Protein AF-L7V2U3-F1 (afdb_monomer_lite)

Structure (mmCIF, N/CA/C/O backbone):
data_AF-L7V2U3-F1
#
_entry.id   AF-L7V2U3-F1
#
loop_
_atom_site.group_PDB
_atom_site.id
_atom_site.type_symbol
_atom_site.label_atom_id
_atom_site.label_alt_id
_atom_site.label_comp_id
_atom_site.label_asym_id
_atom_site.label_entity_id
_atom_site.label_seq_id
_atom_site.pdbx_PDB_ins_code
_atom_site.Cartn_x
_atom_site.Cartn_y
_atom_site.Cartn_z
_atom_site.occupancy
_atom_site.B_iso_or_equiv
_atom_site.auth_seq_id
_atom_site.auth_comp_id
_atom_site.auth_asym_id
_atom_site.auth_atom_id
_atom_site.pdbx_PDB_model_num
ATOM 1 N N . MET A 1 1 ? -5.761 -35.023 -19.362 1.00 49.50 1 MET A N 1
ATOM 2 C CA . MET A 1 1 ? -4.613 -34.337 -18.731 1.00 49.50 1 MET A CA 1
ATOM 3 C C . MET A 1 1 ? -4.414 -33.033 -19.483 1.00 49.50 1 MET A C 1
ATOM 5 O O . MET A 1 1 ? -3.780 -33.051 -20.525 1.00 49.50 1 MET A O 1
ATOM 9 N N . SER A 1 2 ? -5.072 -31.954 -19.050 1.00 47.56 2 SER A N 1
ATOM 10 C CA . SER A 1 2 ? -4.839 -30.627 -19.638 1.00 47.56 2 SER A CA 1
ATOM 11 C C . SER A 1 2 ? -3.500 -30.125 -19.112 1.00 47.56 2 SER A C 1
ATOM 13 O O . SER A 1 2 ? -3.210 -30.261 -17.919 1.00 47.56 2 SER A O 1
ATOM 15 N N . SER A 1 3 ? -2.655 -29.659 -20.024 1.00 54.81 3 SER A N 1
ATOM 16 C CA . SER A 1 3 ? -1.348 -29.122 -19.682 1.00 54.81 3 SER A CA 1
ATOM 17 C C . SER 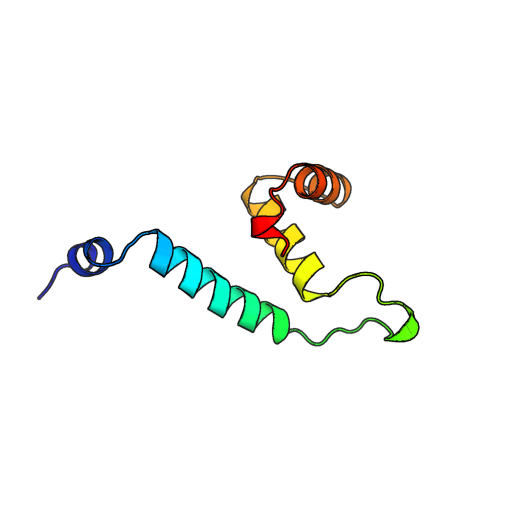A 1 3 ? -1.586 -27.802 -18.959 1.00 54.81 3 SER A C 1
ATOM 19 O O . SER A 1 3 ? -2.235 -26.915 -19.501 1.00 54.81 3 SER A O 1
ATOM 21 N N . VAL A 1 4 ? -1.071 -27.684 -17.736 1.00 57.03 4 VAL A N 1
ATOM 22 C CA . VAL A 1 4 ? -1.062 -26.473 -16.898 1.00 57.03 4 VAL A CA 1
ATOM 23 C C . VAL A 1 4 ? -0.985 -25.136 -17.685 1.00 57.03 4 VAL A C 1
ATOM 25 O O . VAL A 1 4 ? -1.731 -24.230 -17.322 1.00 57.03 4 VAL A O 1
ATOM 28 N N . PRO A 1 5 ? -0.198 -24.983 -18.775 1.00 59.47 5 PRO A N 1
ATOM 29 C CA . PRO A 1 5 ? -0.214 -23.775 -19.616 1.00 59.47 5 PRO A CA 1
ATOM 30 C C . PRO A 1 5 ? -1.562 -23.385 -20.265 1.00 59.47 5 PRO A C 1
ATOM 32 O O . PRO A 1 5 ? -1.861 -22.197 -20.308 1.00 59.47 5 PRO A O 1
ATOM 35 N N . GLU A 1 6 ? -2.424 -24.314 -20.697 1.00 58.38 6 GLU A N 1
ATOM 36 C CA . GLU A 1 6 ? -3.712 -23.966 -21.348 1.00 58.38 6 GLU A CA 1
ATOM 37 C C . GLU A 1 6 ? -4.697 -23.269 -20.395 1.00 58.38 6 GLU A C 1
ATOM 39 O O . GLU A 1 6 ? -5.511 -22.440 -20.805 1.00 58.38 6 GLU A O 1
ATOM 44 N N . VAL A 1 7 ? -4.629 -23.597 -19.101 1.00 61.09 7 VAL A N 1
ATOM 45 C CA . VAL A 1 7 ? -5.419 -22.922 -18.061 1.00 61.09 7 VAL A CA 1
ATOM 46 C C . VAL A 1 7 ? -4.955 -21.477 -17.880 1.00 61.09 7 VAL A C 1
ATOM 48 O O . VAL A 1 7 ? -5.786 -20.606 -17.626 1.00 61.09 7 VAL A O 1
ATOM 51 N N . PHE A 1 8 ? -3.654 -21.217 -18.040 1.00 58.28 8 PHE A N 1
ATOM 52 C CA . PHE A 1 8 ? -3.082 -19.878 -17.926 1.00 58.28 8 PHE A CA 1
ATOM 53 C C . PHE A 1 8 ? -3.400 -18.987 -19.135 1.00 58.28 8 PHE A C 1
ATOM 55 O O . PHE A 1 8 ? -3.583 -17.786 -18.942 1.00 58.28 8 PHE A O 1
ATOM 62 N N . ASP A 1 9 ? -3.534 -19.559 -20.336 1.00 64.62 9 ASP A N 1
ATOM 63 C CA . ASP A 1 9 ? -3.874 -18.818 -21.563 1.00 64.62 9 ASP A CA 1
ATOM 64 C C . ASP A 1 9 ? -5.349 -18.398 -21.634 1.00 64.62 9 ASP A C 1
ATOM 66 O O . ASP A 1 9 ? -5.679 -17.377 -22.235 1.00 64.62 9 ASP A O 1
ATOM 70 N N . ARG A 1 10 ? -6.255 -19.148 -20.988 1.00 63.03 10 ARG A N 1
ATOM 71 C CA . ARG A 1 10 ? -7.682 -18.781 -20.907 1.00 63.03 10 ARG A CA 1
ATOM 72 C C . ARG A 1 10 ? -7.933 -17.563 -20.012 1.00 63.03 10 ARG A C 1
ATOM 74 O O . ARG A 1 10 ? -9.008 -16.975 -20.084 1.00 63.03 10 ARG A O 1
ATOM 81 N N . TRP A 1 11 ? -6.973 -17.212 -19.161 1.00 56.81 11 TRP A N 1
ATOM 82 C CA . TRP A 1 11 ? -7.130 -16.176 -18.150 1.00 56.81 11 TRP A CA 1
ATOM 83 C C . TRP A 1 11 ? -6.460 -14.883 -18.599 1.00 56.81 11 TRP A C 1
ATOM 85 O O . TRP A 1 11 ? -5.239 -14.843 -18.805 1.00 56.81 11 TRP A O 1
ATOM 95 N N . SER A 1 12 ? -7.247 -13.814 -18.728 1.00 62.94 12 SER A N 1
ATOM 96 C CA . SER A 1 12 ? -6.713 -12.514 -19.122 1.00 62.94 12 SER A CA 1
ATOM 97 C C . SER A 1 12 ? -5.613 -12.090 -18.137 1.00 62.94 12 SER A C 1
ATOM 99 O O . SER A 1 12 ? -5.792 -12.219 -16.921 1.00 62.94 12 SER A O 1
ATOM 101 N N . PRO A 1 13 ? -4.463 -11.572 -18.611 1.00 61.00 13 PRO A N 1
ATOM 102 C CA . PRO A 1 13 ? -3.435 -11.011 -17.737 1.00 61.00 13 PRO A CA 1
ATOM 103 C C . PRO A 1 13 ? -3.992 -9.969 -16.752 1.00 61.00 13 PRO A C 1
ATOM 105 O O . PRO A 1 13 ? -3.514 -9.898 -15.624 1.00 61.00 13 PRO A O 1
ATOM 108 N N . GLY A 1 14 ? -5.034 -9.225 -17.152 1.00 62.59 14 GLY A N 1
ATOM 109 C CA . GLY A 1 14 ? -5.729 -8.259 -16.296 1.00 62.59 14 GLY A CA 1
ATOM 110 C C . GLY A 1 14 ? -6.478 -8.912 -15.133 1.00 62.59 14 GLY A C 1
ATOM 111 O O . GLY A 1 14 ? -6.283 -8.511 -13.994 1.00 62.59 14 GLY A O 1
ATOM 112 N N . GLU A 1 15 ? -7.231 -9.987 -15.387 1.00 66.25 15 GLU A N 1
ATOM 113 C CA . GLU A 1 15 ? -7.969 -10.720 -14.342 1.00 66.25 15 GLU A CA 1
ATOM 114 C C . GLU A 1 15 ? -7.020 -11.353 -13.318 1.00 66.25 15 GLU A C 1
ATOM 116 O O . GLU A 1 15 ? -7.288 -11.342 -12.118 1.00 66.25 15 GLU A O 1
ATOM 121 N N . ARG A 1 16 ? -5.867 -11.865 -13.771 1.00 65.00 16 ARG A N 1
ATOM 122 C CA . ARG A 1 16 ? -4.821 -12.365 -12.867 1.00 65.00 16 ARG A CA 1
ATOM 123 C C . ARG A 1 16 ? -4.238 -11.250 -12.011 1.00 65.00 16 ARG A C 1
ATOM 125 O O . ARG A 1 16 ? -4.066 -11.455 -10.815 1.00 65.00 16 ARG A O 1
ATOM 132 N N . SER A 1 17 ? -3.940 -10.095 -12.599 1.00 66.56 17 SER A N 1
ATOM 133 C CA . SER A 1 17 ? -3.429 -8.943 -11.853 1.00 66.56 17 SER A CA 1
ATOM 134 C C . SER A 1 17 ? -4.443 -8.399 -10.848 1.00 66.56 17 SER A C 1
ATOM 136 O O . SER A 1 17 ? -4.052 -8.077 -9.731 1.00 66.56 17 SER A O 1
ATOM 138 N N . GLU A 1 18 ? -5.728 -8.348 -11.195 1.00 72.00 18 GLU A N 1
ATOM 139 C CA . GLU A 1 18 ? -6.798 -7.916 -10.288 1.00 72.00 18 GLU A CA 1
ATOM 140 C C . GLU A 1 18 ? -6.999 -8.900 -9.133 1.00 72.00 18 GLU A C 1
ATOM 142 O O . GLU A 1 18 ? -7.078 -8.486 -7.977 1.00 72.00 18 GLU A O 1
ATOM 147 N N . LEU A 1 19 ? -7.007 -10.208 -9.411 1.00 70.00 19 LEU A N 1
ATOM 148 C CA . LEU A 1 19 ? -7.129 -11.237 -8.376 1.00 70.00 19 LEU A CA 1
ATOM 149 C C . LEU A 1 19 ? -5.910 -11.264 -7.456 1.00 70.00 19 LEU A C 1
ATOM 151 O O . LEU A 1 19 ? -6.072 -11.233 -6.238 1.00 70.00 19 LEU A O 1
ATOM 155 N N . ILE A 1 20 ? -4.699 -11.248 -8.024 1.00 73.94 20 ILE A N 1
ATOM 156 C CA . ILE A 1 20 ? -3.455 -11.148 -7.251 1.00 73.94 20 ILE A CA 1
ATOM 157 C C . ILE A 1 20 ? -3.456 -9.855 -6.434 1.00 73.94 20 ILE A C 1
ATOM 159 O O . ILE A 1 20 ? -3.077 -9.894 -5.270 1.00 73.94 20 ILE A O 1
ATOM 163 N N . GLY A 1 21 ? -3.922 -8.739 -7.001 1.00 70.69 21 GLY A N 1
ATOM 164 C CA . GLY A 1 21 ? -4.092 -7.470 -6.302 1.00 70.69 21 GLY A CA 1
ATOM 165 C C . GLY A 1 21 ? -5.039 -7.601 -5.113 1.00 70.69 21 GLY A C 1
ATOM 166 O O . GLY A 1 21 ? -4.647 -7.303 -3.993 1.00 70.69 21 GLY A O 1
ATOM 167 N N . SER A 1 22 ? -6.252 -8.110 -5.319 1.00 74.31 22 SER A N 1
ATOM 168 C CA . SER A 1 22 ? -7.263 -8.252 -4.263 1.00 74.31 22 SER A CA 1
ATOM 169 C C . SER A 1 22 ? -6.821 -9.168 -3.113 1.00 74.31 22 SER A C 1
ATOM 171 O O . SER A 1 22 ? -6.951 -8.787 -1.950 1.00 74.31 22 SER A O 1
ATOM 173 N N . GLU A 1 23 ? -6.214 -10.320 -3.416 1.00 78.25 23 GLU A N 1
ATOM 174 C CA . GLU A 1 23 ? -5.639 -11.236 -2.424 1.00 78.25 23 GLU A CA 1
ATOM 175 C C . GLU A 1 23 ? -4.453 -10.598 -1.697 1.00 78.25 23 GLU A C 1
ATOM 177 O O . GLU A 1 23 ? -4.367 -10.638 -0.470 1.00 78.25 23 GLU A O 1
ATOM 182 N N . PHE A 1 24 ? -3.554 -9.945 -2.435 1.00 75.19 24 PHE A N 1
ATOM 183 C CA . PHE A 1 24 ? -2.402 -9.259 -1.863 1.00 75.19 24 PHE A CA 1
ATOM 184 C C . PHE A 1 24 ? -2.830 -8.127 -0.922 1.00 75.19 24 PHE A C 1
ATOM 186 O O . PHE A 1 24 ? -2.346 -8.048 0.207 1.00 75.19 24 PHE A O 1
ATOM 193 N N . LEU A 1 25 ? -3.786 -7.294 -1.335 1.00 76.12 25 LEU A N 1
ATOM 194 C CA . LEU A 1 25 ? -4.347 -6.241 -0.494 1.00 76.12 25 LEU A CA 1
ATOM 195 C C . LEU A 1 25 ? -5.089 -6.816 0.717 1.00 76.12 25 LEU A C 1
ATOM 197 O O . LEU A 1 25 ? -4.972 -6.263 1.811 1.00 76.12 25 LEU A O 1
ATOM 201 N N . GLY A 1 26 ? -5.783 -7.945 0.556 1.00 76.44 26 GLY A N 1
ATOM 202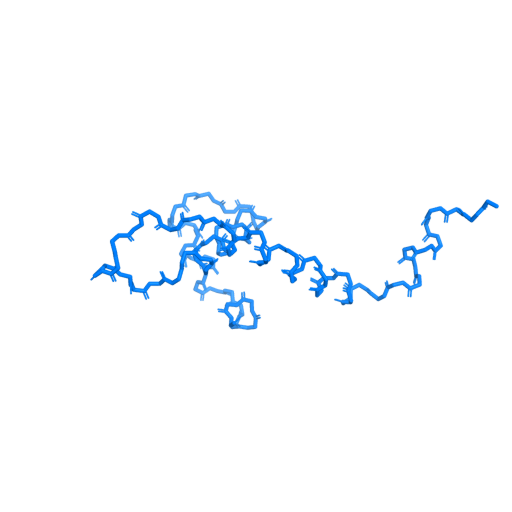 C CA . GLY A 1 26 ? -6.402 -8.685 1.655 1.00 76.44 26 GLY A CA 1
ATOM 203 C C . GLY A 1 26 ? -5.378 -9.165 2.688 1.00 76.44 26 GLY A C 1
ATOM 204 O O . GLY A 1 26 ? -5.561 -8.960 3.891 1.00 76.44 26 GLY A O 1
ATOM 205 N N . VAL A 1 27 ? -4.249 -9.716 2.235 1.00 78.25 27 VAL A N 1
ATOM 206 C CA . VAL A 1 27 ? -3.136 -10.123 3.106 1.00 78.25 27 VAL A CA 1
ATOM 207 C C . VAL A 1 27 ? -2.517 -8.910 3.803 1.00 78.25 27 VAL A C 1
ATOM 209 O O . VAL A 1 27 ? -2.294 -8.958 5.012 1.00 78.25 27 VAL A O 1
ATOM 212 N N .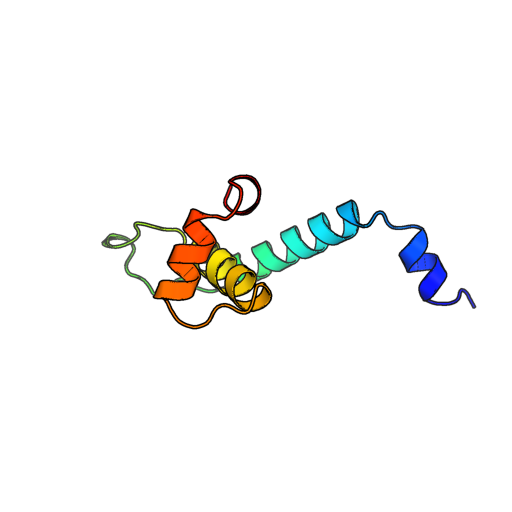 LEU A 1 28 ? -2.293 -7.799 3.096 1.00 75.25 28 LEU A N 1
ATOM 213 C CA . LEU A 1 28 ? -1.775 -6.568 3.705 1.00 75.25 28 LEU A CA 1
ATOM 214 C C . LEU A 1 28 ? -2.735 -5.980 4.748 1.00 75.25 28 LEU A C 1
ATOM 216 O O . LEU A 1 28 ? -2.285 -5.472 5.774 1.00 75.25 28 LEU A O 1
ATOM 220 N N . ALA A 1 29 ? -4.045 -6.066 4.513 1.00 75.56 29 ALA A N 1
ATOM 221 C CA . ALA A 1 29 ? -5.067 -5.621 5.457 1.00 75.56 29 ALA A CA 1
ATOM 222 C C . ALA A 1 29 ? -5.145 -6.505 6.714 1.00 75.56 29 ALA A C 1
ATOM 224 O O . ALA A 1 29 ? -5.554 -6.026 7.771 1.00 75.56 29 ALA A O 1
ATOM 225 N N . SER A 1 30 ? -4.724 -7.772 6.623 1.00 78.31 30 SER A N 1
ATOM 226 C CA . SER A 1 30 ? -4.672 -8.690 7.769 1.00 78.31 30 SER A CA 1
ATOM 227 C C . SER A 1 30 ? -3.552 -8.366 8.766 1.00 78.31 30 SER A C 1
ATOM 229 O O . SER A 1 30 ? -3.602 -8.826 9.907 1.00 78.31 30 SER A O 1
ATOM 231 N N . VAL A 1 31 ? -2.553 -7.568 8.363 1.00 77.81 31 VAL A N 1
ATOM 232 C CA . VAL A 1 31 ? -1.424 -7.186 9.218 1.00 77.81 31 VAL A CA 1
ATOM 233 C C . VAL A 1 31 ? -1.921 -6.222 10.302 1.00 77.81 31 VAL A C 1
ATOM 235 O O . VAL A 1 31 ? -2.336 -5.104 9.976 1.00 77.81 31 VAL A O 1
ATOM 238 N N . PRO A 1 32 ? -1.867 -6.604 11.595 1.00 72.38 32 PRO A N 1
ATOM 239 C CA . PRO A 1 32 ? -2.277 -5.723 12.679 1.00 72.38 32 PRO A CA 1
ATOM 240 C C . PRO A 1 32 ? -1.407 -4.470 12.670 1.00 72.38 32 PRO A C 1
ATOM 242 O O . PRO A 1 32 ? -0.183 -4.579 12.689 1.00 72.38 32 PRO A O 1
ATOM 245 N N . ASP A 1 33 ? -2.022 -3.287 12.632 1.00 75.12 33 ASP A N 1
ATOM 246 C CA . ASP A 1 33 ? -1.289 -2.022 12.626 1.00 75.12 33 ASP A CA 1
ATOM 247 C C . ASP A 1 33 ? -0.817 -1.682 14.050 1.00 75.12 33 ASP A C 1
ATOM 249 O O . ASP A 1 33 ? -1.650 -1.317 14.882 1.00 75.12 33 ASP A O 1
ATOM 253 N N . PRO A 1 34 ? 0.492 -1.782 14.365 1.00 76.19 34 PRO A N 1
ATOM 254 C CA . PRO A 1 34 ? 0.998 -1.510 15.708 1.00 76.19 34 PRO A CA 1
ATOM 255 C C . PRO A 1 34 ? 1.088 -0.005 16.000 1.00 76.19 34 PRO A C 1
ATOM 257 O O . PRO A 1 34 ? 1.496 0.390 17.093 1.00 76.19 34 PRO A O 1
ATOM 260 N N . ARG A 1 35 ? 0.786 0.853 15.014 1.00 71.31 35 ARG A N 1
ATOM 261 C CA . ARG A 1 35 ? 0.924 2.304 15.135 1.00 71.31 35 ARG A CA 1
ATOM 262 C C . ARG A 1 35 ? -0.236 2.879 15.939 1.00 71.31 35 ARG A C 1
ATOM 264 O O . ARG A 1 35 ? -1.394 2.511 15.746 1.00 71.31 35 ARG A O 1
ATOM 271 N N . ASP A 1 36 ? 0.086 3.841 16.799 1.00 74.12 36 ASP A N 1
ATOM 272 C CA . ASP A 1 36 ? -0.907 4.560 17.593 1.00 74.12 36 ASP A CA 1
ATOM 273 C C . ASP A 1 36 ? -1.960 5.221 16.672 1.00 74.12 36 ASP A C 1
ATOM 275 O O . ASP A 1 36 ? -1.584 5.925 15.720 1.00 74.12 36 ASP A O 1
ATOM 279 N N . PRO A 1 37 ? -3.272 5.037 16.930 1.00 66.69 37 PRO A N 1
ATOM 280 C CA . PRO A 1 37 ? -4.342 5.653 16.146 1.00 66.69 37 PRO A CA 1
ATOM 281 C C . PRO A 1 37 ? -4.204 7.173 15.994 1.00 66.69 37 PRO A C 1
ATOM 283 O O . PRO A 1 37 ? -4.609 7.725 14.972 1.00 66.69 37 PRO A O 1
ATOM 286 N N . ARG A 1 38 ? -3.596 7.857 16.973 1.00 63.34 38 ARG A N 1
ATOM 287 C CA . ARG A 1 38 ? -3.407 9.316 16.978 1.00 63.34 38 ARG A CA 1
ATOM 288 C C . ARG A 1 38 ? -2.299 9.805 16.035 1.00 63.34 38 ARG A C 1
ATOM 290 O O . ARG A 1 38 ? -2.189 11.008 15.822 1.00 63.34 38 ARG A O 1
ATOM 297 N N . GLY A 1 39 ? -1.499 8.905 15.455 1.00 63.78 39 GLY A N 1
ATOM 298 C CA . GLY A 1 39 ? -0.372 9.228 14.566 1.00 63.78 39 GLY A CA 1
ATOM 299 C C . GLY A 1 39 ? -0.558 8.848 13.089 1.00 63.78 39 GLY A C 1
ATOM 300 O O . GLY A 1 39 ? 0.391 8.948 12.308 1.00 63.78 39 GLY A O 1
ATOM 301 N N . ARG A 1 40 ? -1.744 8.381 12.674 1.00 69.50 40 ARG A N 1
ATOM 302 C CA . ARG A 1 40 ? -1.967 7.809 11.332 1.00 69.50 40 ARG A CA 1
ATOM 303 C C . ARG A 1 40 ? -2.204 8.889 10.268 1.00 69.50 40 ARG A C 1
ATOM 305 O O . ARG A 1 40 ? -3.332 9.304 10.046 1.00 69.50 40 ARG A O 1
ATOM 312 N N . ARG A 1 41 ? -1.140 9.300 9.565 1.00 75.44 41 ARG A N 1
ATOM 313 C CA . ARG A 1 41 ? -1.247 10.104 8.322 1.00 75.44 41 ARG A CA 1
ATOM 314 C C . ARG A 1 41 ? -1.530 9.254 7.078 1.00 75.44 41 ARG A C 1
ATOM 316 O O . ARG A 1 41 ? -2.188 9.727 6.165 1.00 75.44 41 ARG A O 1
ATOM 323 N N . TYR A 1 42 ? -1.057 8.004 7.068 1.00 72.00 42 TYR A N 1
ATOM 324 C CA . TYR A 1 42 ? -1.186 7.076 5.940 1.00 72.00 42 TYR A CA 1
ATOM 325 C C . TYR A 1 42 ? -1.590 5.675 6.417 1.00 72.00 42 TYR A C 1
ATOM 327 O O . TYR A 1 42 ? -1.092 5.183 7.442 1.00 72.00 42 TYR A O 1
ATOM 335 N N . SER A 1 43 ? -2.484 5.025 5.666 1.00 74.62 43 SER A N 1
ATOM 336 C CA . SER A 1 43 ? -2.874 3.622 5.865 1.00 74.62 43 SER A CA 1
ATOM 337 C C . SER A 1 43 ? -1.640 2.710 5.875 1.00 74.62 43 SER A C 1
ATOM 339 O O . SER A 1 43 ? -0.719 2.911 5.086 1.00 74.62 43 SER A O 1
ATOM 341 N N . LEU A 1 44 ? -1.596 1.721 6.780 1.00 78.19 44 LEU A N 1
ATOM 342 C CA . LEU A 1 44 ? -0.481 0.764 6.824 1.00 78.19 44 LEU A CA 1
ATOM 343 C C . LEU A 1 44 ? -0.431 -0.036 5.524 1.00 78.19 44 LEU A C 1
ATOM 345 O O . LEU A 1 44 ? 0.638 -0.228 4.960 1.00 78.19 44 LEU A O 1
ATOM 349 N N . MET A 1 45 ? -1.602 -0.428 5.029 1.00 78.19 45 MET A N 1
ATOM 350 C CA . MET A 1 45 ? -1.747 -1.144 3.771 1.00 78.19 45 MET A CA 1
ATOM 351 C C . MET A 1 45 ? -1.226 -0.313 2.586 1.00 78.19 45 MET A C 1
ATOM 353 O O . MET A 1 45 ? -0.482 -0.854 1.776 1.00 78.19 45 MET A O 1
ATOM 357 N N . ALA A 1 46 ? -1.467 1.003 2.548 1.00 76.50 46 ALA A N 1
ATOM 358 C CA . ALA A 1 46 ? -0.902 1.874 1.508 1.00 76.50 46 ALA A CA 1
ATOM 359 C C . ALA A 1 46 ? 0.636 1.952 1.578 1.00 76.50 46 ALA A C 1
ATOM 361 O O . ALA A 1 46 ? 1.321 1.880 0.560 1.00 76.50 46 ALA A O 1
ATOM 362 N N . LEU A 1 47 ? 1.205 2.035 2.788 1.00 79.94 47 LEU A N 1
ATOM 363 C CA . LEU A 1 47 ? 2.662 2.025 2.968 1.00 79.94 47 LEU A CA 1
ATOM 364 C C . LEU A 1 47 ? 3.290 0.688 2.555 1.00 79.94 47 LEU A C 1
ATOM 366 O O . LEU A 1 47 ? 4.370 0.675 1.966 1.00 79.94 47 LEU A O 1
ATOM 370 N N . LEU A 1 48 ? 2.622 -0.427 2.853 1.00 80.94 48 LEU A N 1
ATOM 371 C CA . LEU A 1 48 ? 3.076 -1.759 2.463 1.00 80.94 48 LEU A CA 1
ATOM 372 C C . LEU A 1 48 ? 2.963 -1.975 0.949 1.00 80.94 48 LEU A C 1
ATOM 374 O O . LEU A 1 48 ? 3.888 -2.527 0.357 1.00 80.94 48 LEU A O 1
ATOM 378 N N . ALA A 1 49 ? 1.894 -1.488 0.314 1.00 81.81 49 ALA A N 1
ATOM 379 C CA . ALA A 1 49 ? 1.738 -1.528 -1.137 1.00 81.81 49 ALA A CA 1
ATOM 380 C C . ALA A 1 49 ? 2.883 -0.778 -1.836 1.00 81.81 49 ALA A C 1
ATOM 382 O O . ALA A 1 49 ? 3.567 -1.357 -2.679 1.00 81.81 49 ALA A O 1
ATOM 383 N N . ILE A 1 50 ? 3.178 0.457 -1.406 1.00 81.88 50 ILE A N 1
ATOM 384 C CA . ILE A 1 50 ? 4.312 1.243 -1.920 1.00 81.88 50 ILE A CA 1
ATOM 385 C C . ILE A 1 50 ? 5.632 0.495 -1.725 1.00 81.88 50 ILE A C 1
ATOM 387 O O . ILE A 1 50 ? 6.434 0.414 -2.652 1.00 81.88 50 ILE A O 1
ATOM 391 N N . ALA A 1 51 ? 5.873 -0.066 -0.537 1.00 82.94 51 ALA A N 1
ATOM 392 C CA . ALA A 1 51 ? 7.112 -0.783 -0.258 1.00 82.94 51 ALA A CA 1
ATOM 393 C C . ALA A 1 51 ? 7.286 -2.006 -1.172 1.00 82.94 51 ALA A C 1
ATOM 395 O O . ALA A 1 51 ? 8.377 -2.219 -1.703 1.00 82.94 51 ALA A O 1
ATOM 396 N N . VAL A 1 52 ? 6.228 -2.790 -1.393 1.00 83.25 52 VAL A N 1
ATOM 397 C CA . VAL A 1 52 ? 6.284 -3.979 -2.255 1.00 83.25 52 VAL A CA 1
ATOM 398 C C . VAL A 1 52 ? 6.465 -3.601 -3.719 1.00 83.25 52 VAL A C 1
ATOM 400 O O . VAL A 1 52 ? 7.339 -4.158 -4.381 1.00 83.25 52 VAL A O 1
ATOM 403 N N . LEU A 1 53 ? 5.712 -2.621 -4.211 1.00 82.44 53 LEU A N 1
ATOM 404 C CA . LEU A 1 53 ? 5.795 -2.188 -5.603 1.00 82.44 53 LEU A CA 1
ATOM 405 C C . LEU A 1 53 ? 7.132 -1.511 -5.914 1.00 82.44 53 LEU A C 1
ATOM 407 O O . LEU A 1 53 ? 7.765 -1.827 -6.919 1.00 82.44 53 LEU A O 1
ATOM 411 N N . ALA A 1 54 ? 7.630 -0.664 -5.015 1.00 83.88 54 ALA A N 1
ATOM 412 C CA . ALA A 1 54 ? 8.942 -0.055 -5.173 1.00 83.88 54 ALA A CA 1
ATOM 413 C C . ALA A 1 54 ? 10.073 -1.095 -5.077 1.00 83.88 54 ALA A C 1
ATOM 415 O O . ALA A 1 54 ? 11.061 -0.994 -5.803 1.00 83.88 54 ALA A O 1
ATOM 416 N N . THR A 1 55 ? 9.923 -2.129 -4.240 1.00 84.50 55 THR A N 1
ATOM 417 C CA . THR A 1 55 ? 10.872 -3.256 -4.191 1.00 84.50 55 THR A CA 1
ATOM 418 C C . THR A 1 55 ? 10.841 -4.067 -5.488 1.00 84.50 55 THR A C 1
ATOM 420 O O . THR A 1 55 ? 11.899 -4.418 -6.007 1.00 84.50 55 THR A O 1
ATOM 423 N N . ALA A 1 56 ? 9.657 -4.316 -6.056 1.00 81.56 56 ALA A N 1
ATOM 424 C CA . ALA A 1 56 ? 9.507 -4.965 -7.360 1.00 81.56 56 ALA A CA 1
ATOM 425 C C . ALA A 1 56 ? 10.121 -4.125 -8.496 1.00 81.56 56 ALA A C 1
ATOM 427 O O . ALA A 1 56 ? 10.721 -4.677 -9.415 1.00 81.56 56 ALA A O 1
ATOM 428 N N . ALA A 1 57 ? 10.057 -2.795 -8.387 1.00 81.75 57 ALA A N 1
ATOM 429 C CA . ALA A 1 57 ? 10.743 -1.857 -9.274 1.00 81.75 57 ALA A CA 1
ATOM 430 C C . ALA A 1 57 ? 12.268 -1.764 -9.029 1.00 81.75 57 ALA A C 1
ATOM 432 O O . ALA A 1 57 ? 12.954 -1.000 -9.704 1.00 81.75 57 ALA A O 1
ATOM 433 N N . GLY A 1 58 ? 12.817 -2.528 -8.077 1.00 83.44 58 GLY A N 1
ATOM 434 C CA . GLY A 1 58 ? 14.251 -2.584 -7.780 1.00 83.44 58 GLY A CA 1
ATOM 435 C C . GLY A 1 58 ? 14.765 -1.467 -6.867 1.00 83.44 58 GLY A C 1
ATOM 436 O O . GLY A 1 58 ? 15.976 -1.351 -6.660 1.00 83.44 58 GLY A O 1
ATOM 437 N N . MET A 1 59 ? 13.876 -0.656 -6.291 1.00 86.44 59 MET A N 1
ATOM 438 C CA . MET A 1 59 ? 14.261 0.422 -5.385 1.00 86.44 59 MET A CA 1
ATOM 439 C C . MET A 1 59 ? 14.670 -0.123 -4.017 1.00 86.44 59 MET A C 1
ATOM 441 O O . MET A 1 59 ? 14.157 -1.133 -3.534 1.00 86.44 59 MET A O 1
ATOM 445 N N . ARG A 1 60 ? 15.607 0.570 -3.364 1.00 82.12 60 ARG A N 1
ATOM 446 C CA . ARG A 1 60 ? 16.113 0.213 -2.034 1.00 82.12 60 ARG A CA 1
ATOM 447 C C . ARG A 1 60 ? 16.076 1.418 -1.102 1.00 82.12 60 ARG A C 1
ATOM 449 O O . ARG A 1 60 ? 16.529 2.502 -1.460 1.00 82.12 60 ARG A O 1
ATOM 456 N N . GLY A 1 61 ? 15.592 1.191 0.116 1.00 80.88 61 GLY A N 1
ATOM 457 C CA . GLY A 1 61 ? 15.520 2.20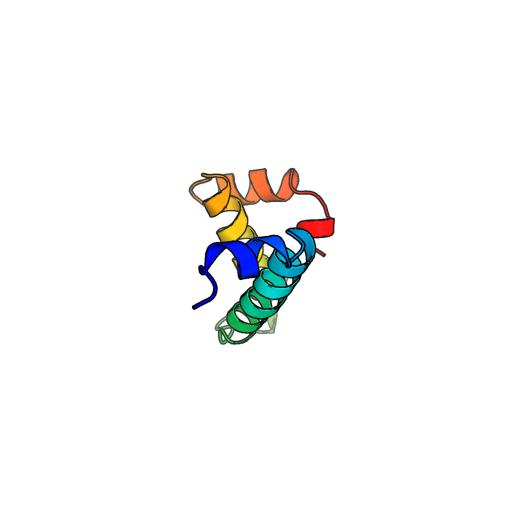3 1.169 1.00 80.88 61 GLY A CA 1
ATOM 458 C C . GLY A 1 61 ? 14.366 3.197 1.006 1.00 80.88 61 GLY A C 1
ATOM 459 O O . GLY A 1 61 ? 13.753 3.322 -0.052 1.00 80.88 61 GLY A O 1
ATOM 460 N N . TYR A 1 62 ? 14.086 3.939 2.080 1.00 77.38 62 TYR A N 1
ATOM 461 C CA . TYR A 1 62 ? 12.916 4.820 2.176 1.00 77.38 62 TYR A CA 1
ATOM 462 C C . TYR A 1 62 ? 12.899 5.952 1.144 1.00 77.38 62 TYR A C 1
ATOM 464 O O . TYR A 1 62 ? 11.843 6.270 0.607 1.00 77.38 62 TYR A O 1
ATOM 472 N N . ALA A 1 63 ? 14.062 6.531 0.831 1.00 81.88 63 ALA A N 1
ATOM 473 C CA . ALA A 1 63 ? 14.164 7.562 -0.199 1.00 81.88 63 ALA A CA 1
ATOM 474 C C . ALA A 1 63 ? 13.815 7.005 -1.587 1.00 81.88 63 ALA A C 1
ATOM 476 O O . ALA A 1 63 ? 13.099 7.650 -2.343 1.00 81.88 63 ALA A O 1
ATOM 477 N N . GLY A 1 64 ? 14.256 5.781 -1.896 1.00 80.88 64 GLY A N 1
ATOM 478 C CA . GLY A 1 64 ? 13.921 5.118 -3.154 1.00 80.88 64 GLY A CA 1
ATOM 479 C C . GLY A 1 64 ? 12.427 4.831 -3.279 1.00 80.88 64 GLY A C 1
ATOM 480 O O . GLY A 1 64 ? 11.846 5.047 -4.338 1.00 80.88 64 GLY A O 1
ATOM 481 N N . PHE A 1 65 ? 11.794 4.414 -2.183 1.00 82.94 65 PHE A N 1
ATOM 482 C CA . PHE A 1 65 ? 10.352 4.184 -2.138 1.00 82.94 65 PHE A CA 1
ATOM 483 C C . PHE A 1 65 ? 9.549 5.476 -2.306 1.00 82.94 65 PHE A C 1
ATOM 485 O O . PHE A 1 65 ? 8.593 5.487 -3.070 1.00 82.94 65 PHE A O 1
ATOM 492 N N . ALA A 1 66 ? 9.953 6.569 -1.652 1.00 82.19 66 ALA A N 1
ATOM 493 C CA . ALA A 1 66 ? 9.291 7.867 -1.792 1.00 82.19 66 ALA A CA 1
ATOM 494 C C . ALA A 1 66 ? 9.433 8.439 -3.211 1.00 82.19 66 ALA A C 1
ATOM 496 O O . ALA A 1 66 ? 8.462 8.939 -3.770 1.00 82.19 66 ALA A O 1
ATOM 497 N N . THR A 1 67 ? 10.620 8.319 -3.812 1.00 84.19 67 THR A N 1
ATOM 498 C CA . THR A 1 67 ? 10.860 8.736 -5.200 1.00 84.19 67 THR A CA 1
ATOM 499 C C . THR A 1 67 ? 10.024 7.924 -6.181 1.00 84.19 67 THR A C 1
ATOM 501 O O . THR A 1 67 ? 9.445 8.501 -7.092 1.00 84.19 67 THR A O 1
ATOM 504 N N . TRP A 1 68 ? 9.929 6.605 -5.985 1.00 83.81 68 TRP A N 1
ATOM 505 C CA . TRP A 1 68 ? 9.075 5.753 -6.811 1.00 83.81 68 TRP A CA 1
ATOM 506 C C . TRP A 1 68 ? 7.592 6.072 -6.616 1.00 83.81 68 TRP A C 1
ATOM 508 O O . TRP A 1 68 ? 6.865 6.188 -7.591 1.00 83.81 68 TRP A O 1
ATOM 518 N N . ALA A 1 69 ? 7.145 6.287 -5.379 1.00 83.38 69 ALA A N 1
ATOM 519 C CA . ALA A 1 69 ? 5.759 6.653 -5.103 1.00 83.38 69 ALA A CA 1
ATOM 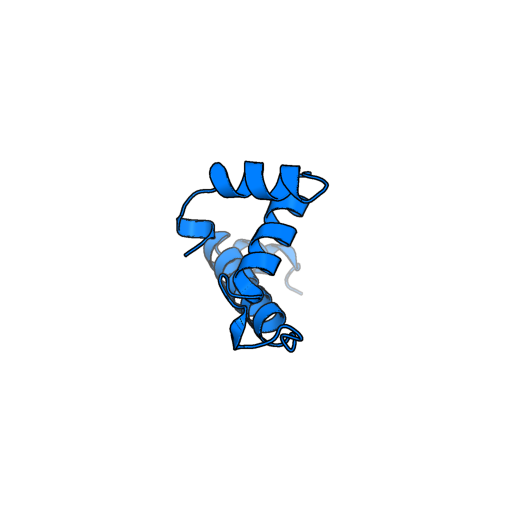520 C C . ALA A 1 69 ? 5.380 7.995 -5.747 1.00 83.38 69 ALA A C 1
ATOM 522 O O . ALA A 1 69 ? 4.261 8.150 -6.212 1.00 83.38 69 ALA A O 1
ATOM 523 N N . ALA A 1 70 ? 6.314 8.948 -5.819 1.00 82.44 70 ALA A N 1
ATOM 524 C CA . ALA A 1 70 ? 6.095 10.236 -6.475 1.00 82.44 70 ALA A CA 1
ATOM 525 C C . ALA A 1 70 ? 5.997 10.143 -8.010 1.00 82.44 70 ALA A C 1
ATOM 527 O O . ALA A 1 70 ? 5.519 11.083 -8.641 1.00 82.44 70 ALA A O 1
ATOM 528 N N . THR A 1 71 ? 6.470 9.051 -8.613 1.00 79.81 71 THR A N 1
ATOM 529 C CA . THR A 1 71 ? 6.391 8.806 -10.061 1.00 79.81 71 THR A CA 1
ATOM 530 C C . THR A 1 71 ? 5.421 7.685 -10.434 1.00 79.81 71 THR A C 1
ATOM 532 O O . THR A 1 71 ? 5.200 7.453 -11.624 1.00 79.81 71 THR A O 1
ATOM 535 N N . ALA A 1 72 ? 4.843 6.993 -9.451 1.00 76.94 72 ALA A N 1
ATOM 536 C CA . ALA A 1 72 ? 3.863 5.941 -9.667 1.00 76.94 72 ALA A CA 1
ATOM 537 C C . ALA A 1 72 ? 2.507 6.542 -10.096 1.00 76.94 72 ALA A C 1
ATOM 539 O O . ALA A 1 72 ? 2.114 7.584 -9.571 1.00 76.94 72 ALA A O 1
ATOM 540 N N . PRO A 1 73 ? 1.787 5.907 -11.040 1.00 64.88 73 PRO A N 1
ATOM 541 C CA . PRO A 1 73 ? 0.455 6.349 -11.439 1.00 64.88 73 PRO A CA 1
ATOM 542 C C . PRO A 1 73 ? -0.554 6.204 -10.291 1.00 64.88 73 PRO A C 1
ATOM 544 O O . PRO A 1 73 ? -0.490 5.233 -9.535 1.00 64.88 73 PRO A O 1
ATOM 547 N N . ASP A 1 74 ? -1.507 7.139 -10.197 1.00 68.25 74 ASP A N 1
ATOM 548 C CA . ASP A 1 74 ? -2.523 7.175 -9.130 1.00 68.25 74 ASP A CA 1
ATOM 549 C C . ASP A 1 74 ? -3.349 5.883 -9.061 1.00 68.25 74 ASP A C 1
ATOM 551 O O . ASP A 1 74 ? -3.697 5.440 -7.972 1.00 68.25 74 ASP A O 1
ATOM 555 N N . ASP A 1 75 ? -3.567 5.215 -10.195 1.00 61.78 75 ASP A N 1
ATOM 556 C CA . ASP A 1 75 ? -4.280 3.932 -10.296 1.00 61.78 75 ASP A CA 1
ATOM 557 C C . ASP A 1 75 ? -3.652 2.815 -9.441 1.00 61.78 75 ASP A C 1
ATOM 559 O O . ASP A 1 75 ? -4.306 1.838 -9.088 1.00 61.78 75 ASP A O 1
ATOM 563 N N . VAL A 1 76 ? -2.362 2.943 -9.123 1.00 60.50 76 VAL A N 1
ATOM 564 C CA . VAL A 1 76 ? -1.593 1.990 -8.314 1.00 60.50 76 VAL A CA 1
ATOM 565 C C . VAL A 1 76 ? -1.641 2.350 -6.819 1.00 60.50 76 VAL A C 1
ATOM 567 O O . VAL A 1 76 ? -1.325 1.516 -5.968 1.00 60.50 76 VAL A O 1
ATOM 570 N N . LEU A 1 77 ? -2.015 3.591 -6.493 1.00 58.88 77 LEU A N 1
ATOM 571 C CA . LEU A 1 77 ? -2.030 4.156 -5.140 1.00 58.88 77 LEU A CA 1
ATOM 572 C C . LEU A 1 77 ? -3.448 4.449 -4.605 1.00 58.88 77 LEU A C 1
ATOM 574 O O . LEU A 1 77 ? -3.564 4.815 -3.431 1.00 58.88 77 LEU A O 1
ATOM 578 N N . ALA A 1 78 ? -4.480 4.309 -5.444 1.00 55.22 78 ALA A N 1
ATOM 579 C CA . ALA A 1 78 ? -5.895 4.551 -5.145 1.00 55.22 78 ALA A CA 1
ATOM 580 C C . ALA A 1 78 ? -6.589 3.391 -4.411 1.00 55.22 78 ALA A C 1
ATOM 582 O O . ALA A 1 78 ? -6.229 2.214 -4.638 1.00 55.22 78 ALA A O 1
#

Organism: Mycobacterium liflandii (strain 128FXT) (NCBI:txid459424)

Foldseek 3Di:
DDDPVVVVVVDDPVNVVVVCVVVLLVVQVPDDDPDDPVPPPDDSSLVVLLVVVLVVVVFDDDVSSVVVVVVDDVVSRD

Radius of gyration: 16.1 Å; chains: 1; bounding box: 24×45×39 Å

InterPro domains:
  IPR032806 H repeat-associated protein, N-terminal [PF13808] (27-76)

Sequence (78 aa):
MSSVPEVFDRWSPGERSELIGSEFLGVLASVPDPRDPRGRRYSLMALLAIAVLATAAGMRGYAGFATWAATAPDDVLA

pLDDT: mean 72.53, std 9.52, range [47.56, 86.44]

Secondary structure (DSSP, 8-state):
---HHHHHHTS-HHHHHHHHHHHHHHHHHHS---S-GGG-SS-HHHHHHHHHHHHHTT--HHHHHHHHHHHS-GGGT-

=== Feature glossary ===
Legend for the data blocks above and below:

— What the protein is —

The amino-acid sequence is the protein's primary structure: the linear order of residues from the N-terminus to the C-terminus, written in one-letter code. Everything else here — the 3D coordinates, the secondary structure, the domain annotations — is ultimately a consequence of this string.

Database cross-references. InterPro integrates a dozen domain/family signature databases into unified entries with residue-range hits. GO terms attach function/process/location labels with evidence codes. CATH codes position the fold in a four-level structural taxonomy. Organism is the NCBI-taxonomy species name.

— Where its atoms are —

The mmCIF block holds th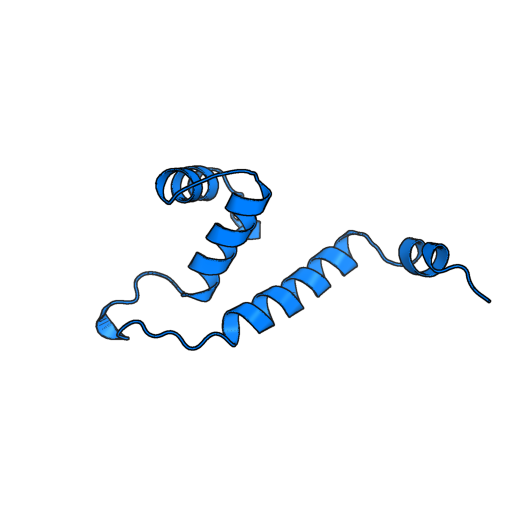e 3D Cartesian coordinates of each backbone atom (N, Cα, C, O) in ångströms. mmCIF is the PDB's canonical archive format — a tagged-loop text representation of the atomic model.

The six renders are orthographic views along the three Cartesian axes in both directions. Representation (cartoon, sticks, or surface) and color scheme (sequence-rainbow or by-chain) vary across proteins so the training set covers all the common visualization conventions.

— Local backbone conformation —

Secondary structure is the local, repeating backbone conformation. DSSP classifies it into eight states by reading the hydrogen-bond network: three helix types (H, G, I), two β types (E, B), two non-regular types (T, S), and unstructured coil (-).

SS3 is a coarse helix/strand/coil call (letters a/b/c) made by the P-SEA algorithm from inter-Cα distances and dihedrals. It is less detailed than DSSP but needs only Cα positions.

Backbone dihedral angles. Every residue except chain termini has a φ (preceding-C → N → Cα → C) and a ψ (N → Cα → C → next-N). They are reported in degrees following the IUPAC sign convention. Secondary structure is essentially a statement about which (φ, ψ) basin each residue occupies.

— Global shape and packing —

The geometric summary reports three shape descriptors. Rg (radius of gyration) measures how spread out the Cα atoms are about their centre of mass; compact globular proteins have small Rg, elongated or unfolded ones large. Cα contacts (<8 Å, |i−j|>4) count long-range residue pairs in spatial proximity — high for tightly packed folds, near zero for rods or random coil. The bounding-box extents give the protein's footprint along x, y, z in Å.

Solvent accessibility: the surface area of each residue that a 1.4 Å water probe can touch, in Å². When only backbone atoms are present the absolute values are lower than full-atom SASA (side chains contribute most of the area) and are flagged as backbone-only.

Plot images: a contact map (which residues are close in 3D, as an N×N binary image), a Ramachandran scatter (backbone torsion angles, revealing secondary-structure composition at a glance), and — for AlphaFold structures — a PAE heatmap (pairwise prediction confidence).

— Structural neighborhood —

Foldseek's 3Di representation compresses backbone geometry into a per-residue letter drawn from a learned twenty-state alphabet. It captures the tertiary interaction pattern around each residue — which residues are packed against it in space, regardless of where they are in sequence.

Structural nearest neighbors (via Foldseek easy-search vs the PDB). Reported per hit: target PDB id, E-value, and alignment TM-score. A TM-score above ~0.5 is the conventional threshold for 'same fold'.

— Confidence and disorder —

pLDDT (predicted Local Distance Difference Test) is AlphaFold's per-residue confidence score, ranging from 0 to 100. Values above 90 indicate high confidence (typically well-packed cores); 70–90 is confident; 50–70 low confidence; below 50 usually means the region is disordered or the prediction is unreliable there. AlphaFold stores pLDDT in the mmCIF B-factor column.

For experimental (PDB) structures, the B-factor (temperature factor) quantifies the positional spread of each atom in the crystal — a combination of thermal vibration and static disorder — in units of Å². High B-factors mark flexible loops or poorly resolved regions; low B-factors mark the rigid, well-ordered core.

Predicted Aligned Error (PAE) is an AlphaFold confidence matrix: entry (i, j) is the expected error in the position of residue j, in ångströms, when the prediction is superimposed on the true structure at residue i. Low PAE within a block of residues means that block is internally rigid and well-predicted; high PAE between two blocks means their relative placement is uncertain even if each block individually is confident.